Protein AF-E7G996-F1 (afdb_monomer)

Sequence (113 aa):
MLALLTEGSFESGRNDYGAYIKFPDGTLIMCGSVKINVTENNTYSGSATVKYPMSPSIIHYIGVTNIYTYSPANIWSTASRELSGCKLYFNNRVGLNTGQSADANWFLIGRWK

Solvent-accessible surface area (backbone atoms only — not comparable to full-atom values): 6430 Å² total; per-residue (Å²): 136,83,83,79,79,84,80,79,74,62,51,70,54,72,55,101,45,18,36,39,40,38,41,83,93,21,46,26,42,36,38,36,72,50,77,45,77,34,83,47,69,66,41,36,63,54,73,49,78,44,51,54,61,61,68,47,71,42,82,78,47,75,51,68,45,69,63,51,86,73,46,82,56,52,47,68,48,80,47,68,93,50,61,72,28,36,36,39,37,41,39,34,83,81,43,41,40,56,84,37,50,57,42,32,39,37,36,36,38,32,20,64,104

pLDDT: mean 90.69, std 13.5, range [29.88, 98.06]

Foldseek 3Di:
DDPPPPDWDWDKDDDPQWIWIATPVFKIKTKDKDKDADAAWQAFKDKDWGFTPAFFPWFDDKDKDWPCPPHPQWDKDWDDDDSGTTMMMIGGDPGDHHGDITMMMMMTIGGRD

Structure (mmCIF, N/CA/C/O backbone):
data_AF-E7G996-F1
#
_entry.id   AF-E7G996-F1
#
loop_
_atom_site.group_PDB
_atom_site.id
_atom_site.type_symbol
_atom_site.label_atom_id
_atom_site.label_alt_id
_atom_site.label_comp_id
_atom_site.label_asym_id
_atom_site.label_entity_id
_atom_site.label_seq_id
_atom_site.pdbx_PDB_ins_code
_atom_site.Cartn_x
_atom_site.Cartn_y
_atom_site.Cartn_z
_atom_site.occupancy
_atom_site.B_iso_or_equiv
_atom_site.auth_seq_id
_atom_site.auth_comp_id
_atom_site.auth_asym_id
_atom_site.auth_atom_id
_atom_site.pdbx_PDB_model_num
ATOM 1 N N . MET A 1 1 ? 25.925 -22.872 -32.929 1.00 38.31 1 MET A N 1
ATOM 2 C CA . MET A 1 1 ? 25.887 -21.602 -32.175 1.00 38.31 1 MET A CA 1
ATOM 3 C C . MET A 1 1 ? 24.422 -21.224 -32.036 1.00 38.31 1 MET A C 1
ATOM 5 O O . MET A 1 1 ? 23.820 -20.816 -33.017 1.00 38.31 1 MET A O 1
ATOM 9 N N . LEU A 1 2 ? 23.813 -21.528 -30.889 1.00 29.88 2 LEU A N 1
ATOM 10 C CA . LEU A 1 2 ? 22.396 -21.265 -30.635 1.00 29.88 2 LEU A CA 1
ATOM 11 C C . LEU A 1 2 ? 22.303 -19.857 -30.035 1.00 29.88 2 LEU A C 1
ATOM 13 O O . LEU A 1 2 ? 22.787 -19.637 -28.927 1.00 29.88 2 LEU A O 1
ATOM 17 N N . ALA A 1 3 ? 21.761 -18.895 -30.779 1.00 43.31 3 ALA A N 1
ATOM 18 C CA . ALA A 1 3 ? 21.429 -17.590 -30.225 1.00 43.31 3 ALA A CA 1
ATOM 19 C C . ALA A 1 3 ? 20.178 -17.757 -29.352 1.00 43.31 3 ALA A C 1
ATOM 21 O O . ALA A 1 3 ? 19.074 -17.920 -29.867 1.00 43.31 3 ALA A O 1
ATOM 22 N N . LEU A 1 4 ? 20.358 -17.776 -28.031 1.00 39.94 4 LEU A N 1
ATOM 23 C CA . LEU A 1 4 ? 19.254 -17.610 -27.092 1.00 39.94 4 LEU A CA 1
ATOM 24 C C . LEU A 1 4 ? 18.826 -16.140 -27.146 1.00 39.94 4 LEU A C 1
ATOM 26 O O . LEU A 1 4 ? 19.490 -15.265 -26.596 1.00 39.94 4 LEU A O 1
ATOM 30 N N . LEU A 1 5 ? 17.724 -15.878 -27.842 1.00 44.03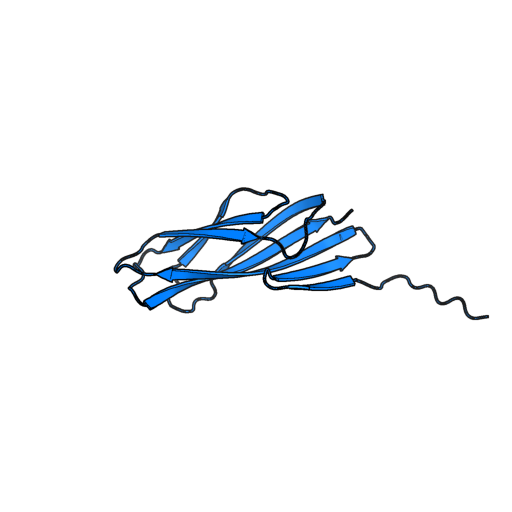 5 LEU A N 1
ATOM 31 C CA . LEU A 1 5 ? 16.965 -14.639 -27.722 1.00 44.03 5 LEU A CA 1
ATOM 32 C C . LEU A 1 5 ? 16.411 -14.575 -26.289 1.00 44.03 5 LEU A C 1
ATOM 34 O O . LEU A 1 5 ? 15.397 -15.200 -25.988 1.00 44.03 5 LEU A O 1
ATOM 38 N N . THR A 1 6 ? 17.075 -13.864 -25.378 1.00 49.84 6 THR A N 1
ATOM 39 C CA . THR A 1 6 ? 16.503 -13.518 -24.066 1.00 49.84 6 THR A CA 1
ATOM 40 C C . THR A 1 6 ? 15.513 -12.366 -24.228 1.00 49.84 6 THR A C 1
ATOM 42 O O . THR A 1 6 ? 15.737 -11.260 -23.742 1.00 49.84 6 THR A O 1
ATOM 45 N N . GLU A 1 7 ? 14.418 -12.607 -24.942 1.00 53.66 7 GLU A N 1
ATOM 46 C CA . GLU A 1 7 ? 13.231 -11.764 -24.853 1.00 53.66 7 GLU A CA 1
ATOM 47 C C . GLU A 1 7 ? 12.350 -12.320 -23.728 1.00 53.66 7 GLU A C 1
ATOM 49 O O . GLU A 1 7 ? 11.853 -13.440 -23.820 1.00 53.66 7 GLU A O 1
ATOM 54 N N . GLY A 1 8 ? 12.184 -11.562 -22.636 1.00 58.12 8 GLY A N 1
ATOM 55 C CA . GLY A 1 8 ? 11.112 -11.827 -21.664 1.00 58.12 8 GLY A CA 1
ATOM 56 C C . GLY A 1 8 ? 11.489 -12.034 -20.194 1.00 58.12 8 GLY A C 1
ATOM 57 O O . GLY A 1 8 ? 10.609 -12.377 -19.409 1.00 58.12 8 GLY A O 1
ATOM 58 N N . SER A 1 9 ? 12.734 -11.812 -19.761 1.00 74.62 9 SER A N 1
ATOM 59 C CA . SER A 1 9 ? 13.044 -11.867 -18.323 1.00 74.62 9 SER A CA 1
ATOM 60 C C . SER A 1 9 ? 12.569 -10.595 -17.613 1.00 74.62 9 SER A C 1
ATOM 62 O O . SER A 1 9 ? 13.039 -9.500 -17.924 1.00 74.62 9 SER A O 1
ATOM 64 N N . PHE A 1 10 ? 11.655 -10.727 -16.653 1.00 86.31 10 PHE A N 1
ATOM 65 C CA . PHE A 1 10 ? 11.331 -9.658 -15.708 1.00 86.31 10 PHE A CA 1
ATOM 66 C C . PHE A 1 10 ? 12.319 -9.676 -14.534 1.00 86.31 10 PHE A C 1
ATOM 68 O O . PHE A 1 10 ? 12.838 -10.727 -14.161 1.00 86.31 10 PHE A O 1
ATOM 75 N N . GLU A 1 11 ? 12.574 -8.514 -13.938 1.00 94.06 11 GLU A N 1
ATOM 76 C CA . GLU A 1 11 ? 13.348 -8.403 -12.698 1.00 94.06 11 GLU A CA 1
ATOM 77 C C . GLU A 1 11 ? 12.383 -8.187 -11.534 1.00 94.06 11 GLU A C 1
ATOM 79 O O . GLU A 1 11 ? 11.493 -7.343 -11.614 1.00 94.06 11 GLU A O 1
ATOM 84 N N . SER A 1 12 ? 12.554 -8.917 -10.437 1.00 95.69 12 SER A N 1
ATOM 85 C CA . SER A 1 12 ? 11.727 -8.761 -9.240 1.00 95.69 12 SER A CA 1
ATOM 86 C C . SER A 1 12 ? 12.583 -8.670 -7.989 1.00 95.69 12 SER A C 1
ATOM 88 O O . SER A 1 12 ? 13.626 -9.317 -7.905 1.00 95.69 12 SER A O 1
ATOM 90 N N . GLY A 1 13 ? 12.107 -7.938 -6.988 1.00 96.00 13 GLY A N 1
ATOM 91 C CA . GLY A 1 13 ? 12.791 -7.822 -5.707 1.00 96.00 13 GLY A CA 1
ATOM 92 C C . GL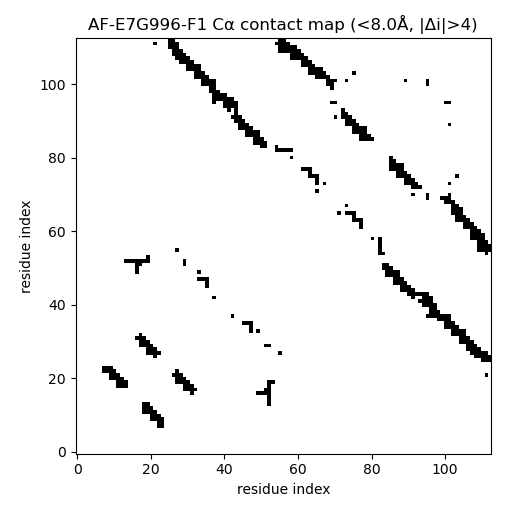Y A 1 13 ? 11.850 -7.453 -4.570 1.00 96.00 13 GLY A C 1
ATOM 93 O O . GLY A 1 13 ? 10.671 -7.159 -4.775 1.00 96.00 13 GLY A O 1
ATOM 94 N N . ARG A 1 14 ? 12.385 -7.488 -3.348 1.00 97.19 14 ARG A N 1
ATOM 95 C CA . ARG A 1 14 ? 11.664 -7.165 -2.116 1.00 97.19 14 ARG A CA 1
ATOM 96 C C . ARG A 1 14 ? 12.590 -6.480 -1.115 1.00 97.19 14 ARG A C 1
ATOM 98 O O . ARG A 1 14 ? 13.761 -6.834 -1.023 1.00 97.19 14 ARG A O 1
ATOM 105 N N . ASN A 1 15 ? 12.047 -5.541 -0.353 1.00 96.00 15 ASN A N 1
ATOM 106 C CA . ASN A 1 15 ? 12.666 -4.970 0.842 1.00 96.00 15 ASN A CA 1
ATOM 107 C C . ASN A 1 15 ? 11.596 -4.714 1.919 1.00 96.00 15 ASN A C 1
ATOM 109 O O . ASN A 1 15 ? 10.449 -5.147 1.778 1.00 96.00 15 ASN A O 1
ATOM 113 N N . ASP A 1 16 ? 11.968 -4.002 2.982 1.00 94.44 16 ASP A N 1
ATOM 114 C CA . ASP A 1 16 ? 11.082 -3.691 4.113 1.00 94.44 16 ASP A CA 1
ATOM 115 C C . ASP A 1 16 ? 9.847 -2.868 3.719 1.00 94.44 16 ASP A C 1
ATOM 117 O O . ASP A 1 16 ? 8.851 -2.855 4.440 1.00 94.44 16 ASP A O 1
A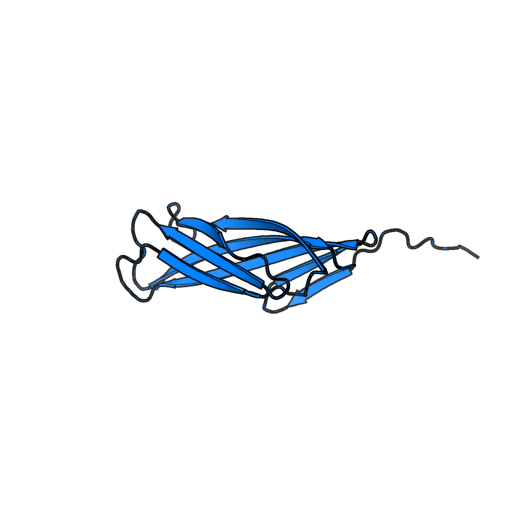TOM 121 N N . TYR A 1 17 ? 9.889 -2.197 2.567 1.00 94.69 17 TYR A N 1
ATOM 122 C CA . TYR A 1 17 ? 8.801 -1.358 2.078 1.00 94.69 17 TYR A CA 1
ATOM 123 C C . TYR A 1 17 ? 7.832 -2.093 1.149 1.00 94.69 17 TYR A C 1
ATOM 125 O O . TYR A 1 17 ? 6.737 -1.593 0.909 1.00 94.69 17 TYR A O 1
ATOM 133 N N . GLY A 1 18 ? 8.189 -3.269 0.629 1.00 96.88 18 GLY A N 1
ATOM 134 C CA . GLY A 1 18 ? 7.314 -4.033 -0.259 1.00 96.88 18 GLY A CA 1
ATOM 135 C C . GLY A 1 18 ? 8.061 -4.858 -1.297 1.00 96.88 18 GLY A C 1
ATOM 136 O O . GLY A 1 18 ? 9.264 -5.096 -1.189 1.00 96.88 18 GLY A O 1
ATOM 137 N N . ALA A 1 19 ? 7.329 -5.296 -2.317 1.00 98.06 19 ALA A N 1
ATOM 138 C CA . ALA A 1 19 ? 7.850 -6.039 -3.457 1.00 98.06 19 ALA A CA 1
ATOM 139 C C . ALA A 1 19 ? 7.608 -5.287 -4.770 1.00 98.06 19 ALA A C 1
ATOM 141 O O . ALA A 1 19 ? 6.685 -4.476 -4.876 1.00 98.06 19 ALA A O 1
ATOM 142 N N . TYR A 1 20 ? 8.440 -5.563 -5.770 1.00 97.94 20 TYR A N 1
ATOM 143 C CA . TYR A 1 20 ? 8.311 -4.998 -7.108 1.00 97.94 20 TYR A CA 1
ATOM 144 C C . TYR A 1 20 ? 8.578 -6.033 -8.200 1.00 97.94 20 TYR A C 1
ATOM 146 O O . TYR A 1 20 ? 9.295 -7.014 -7.990 1.00 97.94 20 TYR A O 1
ATOM 154 N N . ILE A 1 21 ? 8.034 -5.759 -9.385 1.00 97.38 21 ILE A N 1
ATOM 155 C CA . ILE A 1 21 ? 8.320 -6.452 -10.640 1.00 97.38 21 ILE A CA 1
ATOM 156 C C . ILE A 1 21 ? 8.525 -5.399 -11.735 1.00 97.38 21 ILE A C 1
ATOM 158 O O . ILE A 1 21 ? 7.660 -4.551 -11.964 1.00 97.38 21 ILE A O 1
ATOM 162 N N . LYS A 1 22 ? 9.671 -5.465 -12.412 1.00 96.25 22 LYS A N 1
ATOM 163 C CA . LYS A 1 22 ? 10.054 -4.662 -13.574 1.00 96.25 22 LYS A CA 1
ATOM 164 C C . LYS A 1 22 ? 9.962 -5.505 -14.834 1.00 96.25 22 LYS A C 1
ATOM 166 O O . LYS A 1 22 ? 10.606 -6.547 -14.945 1.00 96.25 22 LYS A O 1
ATOM 171 N N . PHE A 1 23 ? 9.227 -5.001 -15.809 1.00 95.50 23 PHE A N 1
ATOM 172 C CA . PHE A 1 23 ? 9.104 -5.618 -17.120 1.00 95.50 23 PHE A CA 1
ATOM 173 C C . PHE A 1 23 ? 10.054 -4.950 -18.129 1.00 95.50 23 PHE A C 1
ATOM 175 O O . PHE A 1 23 ? 10.329 -3.749 -18.009 1.00 95.50 23 PHE A O 1
ATOM 182 N N . PRO A 1 24 ? 10.559 -5.687 -19.139 1.00 93.62 24 PRO A N 1
ATOM 183 C CA . PRO A 1 24 ? 11.456 -5.138 -20.162 1.00 93.62 24 PRO A CA 1
ATOM 184 C C . PRO A 1 24 ? 10.878 -3.962 -20.960 1.00 93.62 24 PRO A C 1
ATOM 186 O O . PRO A 1 24 ? 11.625 -3.065 -21.363 1.00 93.62 24 PRO A O 1
ATOM 189 N N . ASP A 1 25 ? 9.556 -3.929 -21.142 1.00 93.94 25 ASP A N 1
ATOM 190 C CA . ASP A 1 25 ? 8.819 -2.834 -21.786 1.00 93.94 25 ASP A CA 1
ATOM 191 C C . ASP A 1 25 ? 8.867 -1.525 -20.971 1.00 93.94 25 ASP A C 1
ATOM 193 O O . ASP A 1 25 ? 8.518 -0.463 -21.483 1.00 93.94 25 ASP A O 1
ATOM 197 N N . GLY A 1 26 ? 9.344 -1.583 -19.723 1.00 95.81 26 GLY A N 1
ATOM 198 C CA . GLY A 1 26 ? 9.452 -0.490 -18.761 1.00 95.81 26 GLY A CA 1
ATOM 199 C C . GLY A 1 26 ? 8.297 -0.411 -17.757 1.00 95.81 26 GLY A C 1
ATOM 200 O O . GLY A 1 26 ? 8.299 0.478 -16.904 1.00 95.81 26 GLY A O 1
ATOM 201 N N . THR A 1 27 ? 7.320 -1.317 -17.842 1.00 97.19 27 THR A N 1
ATOM 202 C CA . THR A 1 27 ? 6.212 -1.417 -16.890 1.00 97.19 27 THR A CA 1
ATOM 203 C C . THR A 1 27 ? 6.747 -1.804 -15.515 1.00 97.19 27 THR A C 1
ATOM 205 O O . THR A 1 27 ? 7.662 -2.622 -15.384 1.00 97.19 27 THR A O 1
ATOM 208 N N . LEU A 1 28 ? 6.190 -1.189 -14.476 1.00 97.88 28 LEU A N 1
ATOM 209 C CA . LEU A 1 28 ? 6.534 -1.424 -13.081 1.00 97.88 28 LEU A CA 1
ATOM 210 C C . LEU A 1 28 ? 5.261 -1.716 -12.291 1.00 97.88 28 LEU A C 1
ATOM 212 O O . LEU A 1 28 ? 4.320 -0.920 -12.310 1.00 97.88 28 LEU A O 1
ATOM 216 N N . ILE A 1 29 ? 5.261 -2.832 -11.569 1.00 97.94 29 ILE A N 1
ATOM 217 C CA . ILE A 1 29 ? 4.227 -3.170 -10.591 1.00 97.94 29 ILE A CA 1
ATOM 218 C C . ILE A 1 29 ? 4.892 -3.250 -9.223 1.00 97.94 29 ILE A C 1
ATOM 220 O O . ILE A 1 29 ? 5.930 -3.892 -9.075 1.00 97.94 29 ILE A O 1
ATOM 224 N N . MET A 1 30 ? 4.302 -2.604 -8.222 1.00 97.75 30 MET A N 1
ATOM 225 C CA . MET A 1 30 ? 4.759 -2.672 -6.834 1.00 97.75 30 MET A CA 1
ATOM 226 C C . MET A 1 30 ? 3.597 -2.968 -5.902 1.00 97.75 30 MET A C 1
ATOM 228 O O . MET A 1 30 ? 2.459 -2.600 -6.190 1.00 97.75 30 MET A O 1
ATOM 232 N N . CYS A 1 31 ? 3.880 -3.602 -4.772 1.00 97.44 31 CYS A N 1
ATOM 233 C CA . CYS A 1 31 ? 2.894 -3.841 -3.730 1.00 97.44 31 CYS A CA 1
ATOM 234 C C . CYS A 1 31 ? 3.523 -3.863 -2.340 1.00 97.44 31 CYS A C 1
ATOM 236 O O . CYS A 1 31 ? 4.729 -4.061 -2.174 1.00 97.44 31 CYS A O 1
ATOM 238 N N . GLY A 1 32 ? 2.676 -3.698 -1.334 1.00 97.00 32 GLY A N 1
ATOM 239 C CA . GLY A 1 32 ? 3.058 -3.808 0.063 1.00 97.00 32 GLY A CA 1
ATOM 240 C C . GLY A 1 32 ? 1.845 -3.728 0.976 1.00 97.00 32 GLY A C 1
ATOM 241 O O . GLY A 1 32 ? 0.697 -3.732 0.525 1.00 97.00 32 GLY A O 1
ATOM 242 N N . SER A 1 33 ? 2.118 -3.634 2.272 1.00 95.94 33 SER A N 1
ATOM 243 C CA . SER A 1 33 ? 1.088 -3.527 3.301 1.00 95.94 33 SER A CA 1
ATOM 244 C C . SER A 1 33 ? 1.407 -2.373 4.240 1.00 95.94 33 SER A C 1
ATOM 246 O O 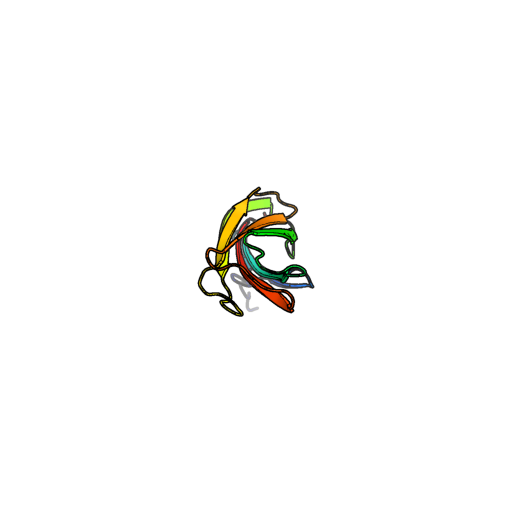. SER A 1 33 ? 2.563 -1.984 4.406 1.00 95.94 33 SER A O 1
ATOM 248 N N . VAL A 1 34 ? 0.374 -1.825 4.863 1.00 95.44 34 VAL A N 1
ATOM 249 C CA . VAL A 1 34 ? 0.478 -0.806 5.901 1.00 95.44 34 VAL A CA 1
ATOM 250 C C . VAL A 1 34 ? -0.353 -1.230 7.105 1.00 95.44 34 VAL A C 1
ATOM 252 O O . VAL A 1 34 ? -1.408 -1.845 6.952 1.00 95.44 34 VAL A O 1
ATOM 255 N N . LYS A 1 35 ? 0.134 -0.890 8.297 1.00 95.00 35 LYS A N 1
ATOM 256 C CA . LYS A 1 35 ? -0.532 -1.138 9.574 1.00 95.00 35 LYS A CA 1
ATOM 257 C C . LYS A 1 35 ? -0.483 0.127 10.416 1.00 95.00 35 LYS A C 1
ATOM 259 O O . LYS A 1 35 ? 0.599 0.649 10.678 1.00 95.00 35 LYS A O 1
ATOM 264 N N . ILE A 1 36 ? -1.645 0.601 10.851 1.00 95.56 36 ILE A N 1
ATOM 265 C CA . ILE A 1 36 ? -1.771 1.723 11.782 1.00 95.56 36 ILE A CA 1
ATOM 266 C C . ILE A 1 36 ? -2.306 1.166 13.094 1.00 95.56 36 ILE A C 1
ATOM 268 O O . ILE A 1 36 ? -3.475 0.792 13.183 1.00 95.56 36 ILE A O 1
ATOM 272 N N . ASN A 1 37 ? -1.434 1.077 14.099 1.00 95.69 37 ASN A N 1
ATOM 273 C CA . ASN A 1 37 ? -1.823 0.640 15.438 1.00 95.69 37 ASN A CA 1
ATOM 274 C C . ASN A 1 37 ? -2.612 1.750 16.133 1.00 95.69 37 ASN A C 1
ATOM 276 O O . ASN A 1 37 ? -2.193 2.906 16.134 1.00 95.69 37 ASN A O 1
ATOM 280 N N . VAL A 1 38 ? -3.734 1.381 16.739 1.00 95.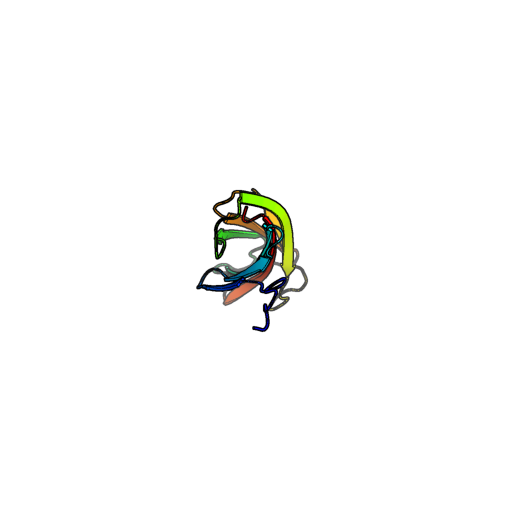94 38 VAL A N 1
ATOM 281 C CA . VAL A 1 38 ? -4.613 2.304 17.451 1.00 95.94 38 VAL A CA 1
ATOM 282 C C . VAL A 1 38 ? -4.221 2.336 18.923 1.00 95.94 38 VAL A C 1
ATOM 284 O O . VAL A 1 38 ? -4.211 1.307 19.604 1.00 95.94 38 VAL A O 1
ATOM 287 N N . THR A 1 39 ? -3.885 3.528 19.412 1.00 95.38 39 THR A N 1
ATOM 288 C CA . THR A 1 39 ? -3.478 3.765 20.805 1.00 95.38 39 THR A CA 1
ATOM 289 C C . THR A 1 39 ? -4.628 4.256 21.680 1.00 95.38 39 THR A C 1
ATOM 291 O O . THR A 1 39 ? -4.561 4.121 22.898 1.00 95.38 39 THR A O 1
ATOM 294 N N . GLU A 1 40 ? -5.706 4.757 21.077 1.00 95.88 40 GLU A N 1
ATOM 295 C C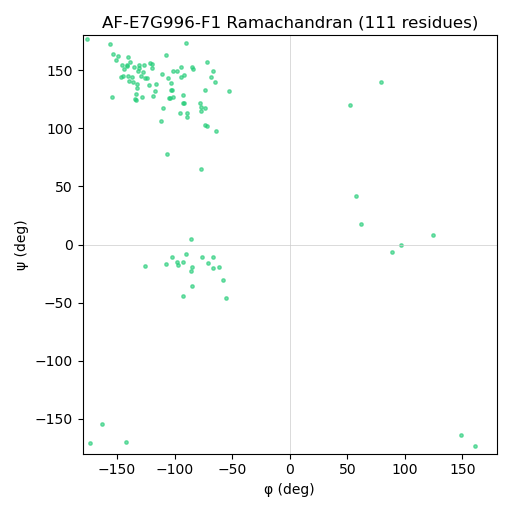A . GLU A 1 40 ? -6.839 5.379 21.765 1.00 95.88 40 GLU A CA 1
ATOM 296 C C . GLU A 1 40 ? -8.166 4.726 21.367 1.00 95.88 40 GLU A C 1
ATOM 298 O O . GLU A 1 40 ? -8.377 4.357 20.209 1.00 95.88 40 GLU A O 1
ATOM 303 N N . ASN A 1 41 ? -9.085 4.607 22.326 1.00 95.81 41 ASN A N 1
ATOM 304 C CA . ASN A 1 41 ? -10.424 4.089 22.060 1.00 95.81 41 ASN A CA 1
ATOM 305 C C . ASN A 1 41 ? -11.230 5.031 21.161 1.00 95.81 41 ASN A C 1
ATOM 307 O O . ASN A 1 41 ? -11.085 6.248 21.239 1.00 95.81 41 ASN A O 1
ATOM 311 N N . ASN A 1 42 ? -12.135 4.461 20.362 1.00 95.50 42 ASN A N 1
ATOM 312 C CA . ASN A 1 42 ? -12.967 5.194 19.405 1.00 95.50 42 ASN A CA 1
ATOM 313 C C . ASN A 1 42 ? -12.161 6.002 18.368 1.00 95.50 42 ASN A C 1
ATOM 315 O O . ASN A 1 42 ? -12.517 7.126 18.022 1.00 95.50 42 ASN A O 1
ATOM 319 N N . THR A 1 43 ? -11.084 5.428 17.836 1.00 96.94 43 THR A N 1
ATOM 320 C CA . THR A 1 43 ? -10.348 6.020 16.714 1.00 96.94 43 THR A CA 1
ATOM 321 C C . THR A 1 43 ? -11.101 5.776 15.408 1.00 96.94 43 THR A C 1
ATOM 323 O O . THR A 1 43 ? -11.236 4.637 14.957 1.00 96.94 43 THR A O 1
ATOM 326 N N . TYR A 1 44 ? -11.585 6.846 14.778 1.00 96.81 44 TYR A N 1
ATOM 327 C CA . TYR A 1 44 ? -12.363 6.767 13.535 1.00 96.81 44 TYR A CA 1
ATOM 328 C C . TYR A 1 44 ? -11.537 7.024 12.277 1.00 96.81 44 TYR A C 1
ATOM 330 O O . TYR A 1 44 ? -11.992 6.722 11.179 1.00 96.81 44 TYR A O 1
ATOM 338 N N . SER A 1 45 ? -10.338 7.582 12.392 1.00 96.44 45 SER A N 1
ATOM 339 C CA . SER A 1 45 ? -9.506 7.879 11.232 1.00 96.44 45 SER A CA 1
ATOM 340 C C . SER A 1 45 ? -8.031 7.898 11.593 1.00 96.44 45 SER A C 1
ATOM 342 O O . SER A 1 45 ? -7.647 7.967 12.759 1.00 96.44 45 SER A O 1
ATOM 344 N N . GLY A 1 46 ? -7.192 7.823 10.569 1.00 95.75 46 GLY A N 1
ATOM 345 C CA . GLY A 1 46 ? -5.751 7.923 10.716 1.00 95.75 46 GLY A CA 1
ATOM 346 C C . GLY A 1 46 ? -5.060 7.897 9.366 1.00 95.75 46 GLY A C 1
ATOM 347 O O . GLY A 1 46 ? -5.695 7.760 8.318 1.00 95.75 46 GLY A O 1
ATOM 348 N N . SER A 1 47 ? -3.740 8.056 9.383 1.00 95.31 47 SER A N 1
ATOM 349 C CA . SER A 1 47 ? -2.949 8.061 8.157 1.00 95.31 47 SER A CA 1
ATOM 350 C C . SER A 1 47 ? -1.580 7.435 8.349 1.00 95.31 47 SER A C 1
ATOM 352 O O . SER A 1 47 ? -1.037 7.453 9.451 1.00 95.31 47 SER A O 1
ATOM 354 N N . ALA A 1 48 ? -1.016 6.931 7.258 1.00 93.94 48 ALA A N 1
ATOM 355 C CA . ALA A 1 48 ? 0.341 6.421 7.202 1.00 93.94 48 ALA A CA 1
ATOM 356 C C . ALA A 1 48 ? 1.008 6.816 5.886 1.00 93.94 48 ALA A C 1
ATOM 358 O O . ALA A 1 48 ? 0.372 6.853 4.832 1.00 93.94 48 ALA A O 1
ATOM 359 N N . THR A 1 49 ? 2.307 7.088 5.956 1.00 93.44 49 THR A N 1
ATOM 360 C CA . THR A 1 49 ? 3.132 7.313 4.771 1.00 93.44 49 THR A CA 1
ATOM 361 C C . THR A 1 49 ? 3.741 5.990 4.336 1.00 93.44 49 THR A C 1
ATOM 363 O O . THR A 1 49 ? 4.473 5.354 5.093 1.00 93.44 49 THR A O 1
ATOM 366 N N . VAL A 1 50 ? 3.453 5.593 3.104 1.00 93.94 50 VAL A N 1
ATOM 367 C CA . VAL A 1 50 ? 4.049 4.436 2.444 1.00 93.94 50 VAL A CA 1
ATOM 368 C C . VAL A 1 50 ? 5.262 4.902 1.656 1.00 93.94 50 VAL A C 1
ATOM 370 O O . VAL A 1 50 ? 5.158 5.814 0.838 1.00 93.94 50 VAL A O 1
ATOM 373 N N . LYS A 1 51 ? 6.398 4.242 1.872 1.00 94.81 51 LYS A N 1
ATOM 374 C CA . LYS A 1 51 ? 7.550 4.309 0.969 1.00 94.81 51 LYS A CA 1
ATOM 375 C C . LYS A 1 51 ? 7.445 3.171 -0.036 1.00 94.81 51 LYS A C 1
ATOM 377 O O . LYS A 1 51 ? 6.956 2.098 0.306 1.00 94.81 51 LYS A O 1
ATOM 382 N N . TYR A 1 52 ? 7.899 3.394 -1.261 1.00 96.00 52 TYR A N 1
ATOM 383 C CA . TYR A 1 52 ? 7.956 2.326 -2.255 1.00 96.00 52 TYR A CA 1
ATOM 384 C C . TYR A 1 52 ? 9.244 1.509 -2.116 1.00 96.00 52 TYR A C 1
ATOM 386 O O . TYR A 1 52 ? 10.271 2.051 -1.700 1.00 96.00 52 TYR A O 1
ATOM 394 N N . PRO A 1 53 ? 9.234 0.224 -2.510 1.00 96.75 53 PRO A N 1
ATOM 395 C CA . PRO A 1 53 ? 10.441 -0.594 -2.517 1.00 96.75 53 PRO A CA 1
ATOM 396 C C . PRO A 1 53 ? 11.479 -0.115 -3.543 1.00 96.75 53 PRO A C 1
ATOM 398 O O . PRO A 1 53 ? 12.660 -0.412 -3.388 1.00 96.75 53 PRO A O 1
ATOM 401 N N . MET A 1 54 ? 11.060 0.651 -4.554 1.00 94.88 54 MET A N 1
ATOM 402 C CA . MET A 1 54 ? 11.928 1.385 -5.472 1.00 94.88 54 MET A CA 1
ATOM 403 C C . MET A 1 54 ? 11.221 2.645 -5.986 1.00 94.88 54 MET A C 1
ATOM 405 O O . MET A 1 54 ? 9.993 2.717 -5.972 1.00 94.88 54 MET A O 1
ATOM 409 N N . SER A 1 55 ? 11.979 3.629 -6.468 1.00 94.62 55 SER A N 1
ATOM 410 C CA . SER A 1 55 ? 11.405 4.846 -7.051 1.00 94.62 55 SER A CA 1
ATOM 411 C C . SER A 1 55 ? 10.903 4.593 -8.484 1.00 94.62 55 SER A C 1
ATOM 413 O O . SER A 1 55 ? 11.705 4.198 -9.333 1.00 94.62 55 SER A O 1
ATOM 415 N N . PRO A 1 56 ? 9.608 4.815 -8.786 1.00 96.38 56 PRO A N 1
ATOM 416 C CA . PRO A 1 56 ? 9.107 4.837 -10.156 1.00 96.38 56 PRO A CA 1
ATOM 417 C C . PRO A 1 56 ? 9.574 6.107 -10.887 1.00 96.38 56 PRO A C 1
ATOM 419 O O . PRO A 1 56 ? 9.841 7.129 -10.257 1.00 96.38 56 PRO A O 1
ATOM 422 N N . SER A 1 57 ? 9.608 6.066 -12.219 1.00 97.12 57 SER A N 1
ATOM 423 C CA . SER A 1 57 ? 9.751 7.260 -13.065 1.00 97.12 57 SER A CA 1
ATOM 424 C C . SER A 1 57 ? 8.400 7.928 -13.334 1.00 97.12 57 SER A C 1
ATOM 426 O O . SER A 1 57 ? 8.307 9.152 -13.383 1.00 97.12 57 SER A O 1
ATOM 428 N N . ILE A 1 58 ? 7.335 7.129 -13.472 1.00 96.56 58 ILE A N 1
ATOM 429 C CA . ILE A 1 58 ? 5.956 7.588 -13.693 1.00 96.56 58 ILE A CA 1
ATOM 430 C C . ILE A 1 58 ? 5.004 6.724 -12.869 1.00 96.56 58 ILE A C 1
ATOM 432 O O . ILE A 1 58 ? 5.158 5.504 -12.797 1.00 96.56 58 ILE A O 1
ATOM 436 N N . ILE A 1 59 ? 3.982 7.350 -12.286 1.00 96.31 59 ILE A N 1
ATOM 437 C CA . ILE A 1 59 ? 2.900 6.672 -11.569 1.00 96.31 59 ILE A CA 1
ATOM 438 C C . ILE A 1 59 ? 1.621 6.797 -12.393 1.00 96.31 59 ILE A C 1
ATOM 440 O O . ILE A 1 59 ? 1.114 7.901 -12.586 1.00 96.31 59 ILE A O 1
ATOM 444 N N . HIS A 1 60 ? 1.068 5.671 -12.843 1.00 96.06 60 HIS A N 1
ATOM 445 C CA . HIS A 1 60 ? -0.220 5.652 -13.539 1.00 96.06 60 HIS A CA 1
ATOM 446 C C . HIS A 1 60 ? -1.371 5.419 -12.564 1.00 96.06 60 HIS A C 1
ATOM 448 O O . HIS A 1 60 ? -2.387 6.116 -12.607 1.00 96.06 60 HIS A O 1
ATOM 454 N N . TYR A 1 61 ? -1.200 4.463 -11.652 1.00 95.38 61 TYR A N 1
ATOM 455 C CA . TYR A 1 61 ? -2.253 4.045 -10.742 1.00 95.38 61 TYR A CA 1
ATOM 456 C C . TYR A 1 61 ? -1.697 3.622 -9.385 1.00 95.38 61 TYR A C 1
ATOM 458 O O . TYR A 1 61 ? -0.636 3.008 -9.307 1.00 95.38 61 TYR A O 1
ATOM 466 N N . ILE A 1 62 ? -2.449 3.925 -8.328 1.00 95.50 62 ILE A N 1
ATOM 467 C CA . ILE A 1 62 ? -2.239 3.400 -6.979 1.00 95.50 62 ILE A CA 1
ATOM 468 C C . ILE A 1 62 ? -3.599 2.950 -6.461 1.00 95.50 62 ILE A C 1
ATOM 470 O O . ILE A 1 62 ? -4.565 3.713 -6.523 1.00 95.50 62 ILE A O 1
ATOM 474 N N . GLY A 1 63 ? -3.660 1.722 -5.962 1.00 94.75 63 GLY A N 1
ATOM 475 C CA . GLY A 1 63 ? -4.829 1.158 -5.309 1.00 94.75 63 GLY A CA 1
ATOM 476 C C . GLY A 1 63 ? -4.513 0.767 -3.875 1.00 94.75 63 GLY A C 1
ATOM 477 O O . GLY A 1 63 ? -3.378 0.430 -3.538 1.00 94.75 63 GLY A O 1
ATOM 478 N N . VAL A 1 64 ? -5.538 0.799 -3.032 1.00 96.25 64 VAL A N 1
ATOM 479 C CA . VAL A 1 64 ? -5.474 0.371 -1.636 1.00 96.25 64 VAL A CA 1
ATOM 480 C C . VAL A 1 64 ? -6.710 -0.462 -1.321 1.00 96.25 64 VAL A C 1
ATOM 482 O O . VAL A 1 64 ? -7.808 -0.156 -1.782 1.00 96.25 64 VAL A O 1
ATOM 485 N N . THR A 1 65 ? -6.527 -1.533 -0.561 1.00 94.69 65 THR A N 1
ATOM 486 C CA . THR A 1 65 ? -7.596 -2.432 -0.136 1.00 94.69 65 THR A CA 1
ATOM 487 C C . THR A 1 65 ? -7.429 -2.796 1.330 1.00 94.69 65 THR A C 1
ATOM 489 O O . THR A 1 65 ? -6.312 -2.942 1.828 1.00 94.69 65 THR A O 1
ATOM 492 N N . ASN A 1 66 ? -8.548 -2.932 2.031 1.00 94.56 66 ASN A N 1
ATOM 493 C CA . ASN A 1 66 ? -8.565 -3.298 3.441 1.00 94.56 66 ASN A CA 1
ATOM 494 C C . ASN A 1 66 ? -8.103 -4.759 3.625 1.00 94.56 66 ASN A C 1
ATOM 496 O O . ASN A 1 66 ? -8.426 -5.616 2.805 1.00 94.56 66 ASN A O 1
ATOM 500 N N . ILE A 1 67 ? -7.378 -5.058 4.709 1.00 92.56 67 ILE A N 1
ATOM 501 C CA . ILE A 1 67 ? -7.021 -6.444 5.097 1.00 92.56 67 ILE A CA 1
ATOM 502 C C . ILE A 1 67 ? -8.088 -7.058 6.028 1.00 92.56 67 ILE A C 1
ATOM 504 O O . ILE A 1 67 ? -8.094 -8.260 6.263 1.00 92.56 67 ILE A O 1
ATOM 508 N N . TYR A 1 68 ? -9.059 -6.259 6.489 1.00 87.31 68 TYR A N 1
ATOM 509 C CA . TYR A 1 68 ? -10.215 -6.706 7.283 1.00 87.31 68 TYR A CA 1
ATOM 510 C C . TYR A 1 68 ? -9.860 -7.349 8.639 1.00 87.31 68 TYR A C 1
ATOM 512 O O . TYR A 1 68 ? -10.720 -7.981 9.244 1.00 87.31 68 TYR A O 1
ATOM 520 N N . THR A 1 69 ? -8.642 -7.140 9.158 1.00 83.44 69 THR A N 1
ATOM 521 C CA . THR 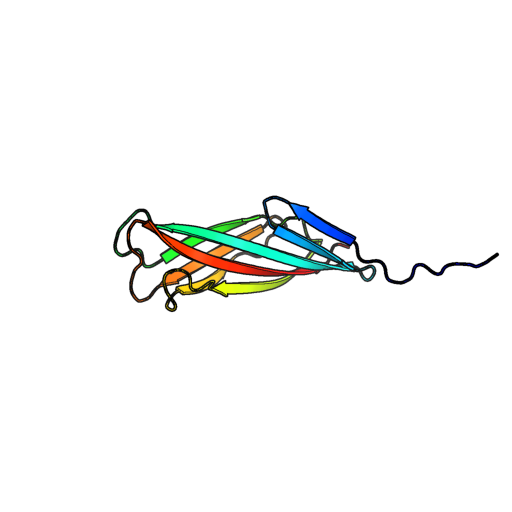A 1 69 ? -8.155 -7.764 10.403 1.00 83.44 69 THR A CA 1
ATOM 522 C C . THR A 1 69 ? -9.069 -7.509 11.607 1.00 83.44 69 THR A C 1
ATOM 524 O O . THR A 1 69 ? -9.384 -8.433 12.348 1.00 83.44 69 THR A O 1
ATOM 527 N N . TYR A 1 70 ? -9.504 -6.258 11.801 1.00 85.75 70 TYR A N 1
ATOM 528 C CA . TYR A 1 70 ? -10.290 -5.843 12.976 1.00 85.75 70 TYR A CA 1
ATOM 529 C C . TYR A 1 70 ? -11.610 -5.155 12.639 1.00 85.75 70 TYR A C 1
ATOM 531 O O . TYR A 1 70 ? -12.487 -5.053 13.492 1.00 85.75 70 TYR A O 1
ATOM 539 N N . SER A 1 71 ? -11.762 -4.652 11.415 1.00 87.38 71 SER A N 1
ATOM 540 C CA . SER A 1 71 ? -12.979 -3.960 11.010 1.00 87.38 71 SER A CA 1
ATOM 541 C C . SER A 1 71 ? -13.189 -4.043 9.501 1.00 87.38 71 SER A C 1
ATOM 543 O O . SER A 1 71 ? -12.312 -3.626 8.732 1.00 87.38 71 SER A O 1
ATOM 545 N N . PRO A 1 72 ? -14.371 -4.500 9.051 1.00 88.00 72 PRO A N 1
ATOM 546 C CA . PRO A 1 72 ? -14.772 -4.364 7.661 1.00 88.00 72 PRO A CA 1
ATOM 547 C C . PRO A 1 72 ? -15.227 -2.952 7.302 1.00 88.00 72 PRO A C 1
ATOM 549 O O . PRO A 1 72 ? -15.369 -2.645 6.124 1.00 88.00 72 PRO A O 1
ATOM 552 N N . ALA A 1 73 ? -15.417 -2.081 8.294 1.00 91.19 73 ALA A N 1
ATOM 553 C CA . ALA A 1 73 ? -15.850 -0.705 8.096 1.00 91.19 73 ALA A CA 1
ATOM 554 C C . ALA A 1 73 ? -14.692 0.265 7.799 1.00 91.19 73 ALA A C 1
ATOM 556 O O . ALA A 1 73 ? -14.933 1.469 7.728 1.00 91.19 73 ALA A O 1
ATOM 557 N N . ASN A 1 74 ? -13.455 -0.227 7.648 1.00 93.00 74 ASN A N 1
ATOM 558 C CA . ASN A 1 74 ? -12.333 0.598 7.203 1.00 93.00 74 ASN A CA 1
ATOM 559 C C . ASN A 1 74 ? -12.471 0.898 5.705 1.00 93.00 74 ASN A C 1
ATOM 561 O O . ASN A 1 74 ? -12.399 -0.000 4.865 1.00 93.00 74 ASN A O 1
ATOM 565 N N . ILE A 1 75 ? -12.610 2.176 5.379 1.00 93.81 75 ILE A N 1
ATOM 566 C CA . ILE A 1 75 ? -12.545 2.711 4.023 1.00 93.81 75 ILE A CA 1
ATOM 567 C C . ILE A 1 75 ? -11.191 3.385 3.869 1.00 93.81 75 ILE A C 1
ATOM 569 O O . ILE A 1 75 ? -10.835 4.262 4.657 1.00 93.81 75 ILE A O 1
ATOM 573 N N . TRP A 1 76 ? -10.455 2.985 2.839 1.00 95.56 76 TRP A N 1
ATOM 574 C CA . TRP A 1 76 ? -9.129 3.509 2.559 1.00 95.56 76 TRP A CA 1
ATOM 575 C C . TRP A 1 76 ? -9.143 4.453 1.367 1.00 95.56 76 TRP A C 1
ATOM 577 O O . TRP A 1 76 ? -9.841 4.226 0.379 1.00 95.56 76 TRP A O 1
ATOM 587 N N . SER A 1 77 ? -8.332 5.497 1.449 1.00 94.19 77 SER A N 1
ATOM 588 C CA . SER A 1 77 ? -8.055 6.400 0.344 1.00 94.19 77 SER A CA 1
ATOM 589 C C . SER A 1 77 ? -6.564 6.696 0.254 1.00 94.19 77 SER A C 1
ATOM 591 O O . SER A 1 77 ? -5.818 6.635 1.233 1.00 94.19 77 SER A O 1
ATOM 593 N N . THR A 1 78 ? -6.120 7.002 -0.958 1.00 91.62 78 THR A N 1
ATOM 594 C CA . THR A 1 78 ? -4.754 7.439 -1.248 1.00 91.62 78 THR A CA 1
ATOM 595 C C . THR A 1 78 ? -4.767 8.948 -1.468 1.00 91.62 78 THR A C 1
ATOM 597 O O . THR A 1 78 ? -5.578 9.431 -2.262 1.00 91.62 78 THR A O 1
ATOM 600 N N . ALA A 1 79 ? -3.850 9.686 -0.853 1.00 81.94 79 ALA A N 1
ATOM 601 C CA . ALA A 1 79 ? -3.525 11.058 -1.231 1.00 81.94 79 ALA A CA 1
ATOM 602 C C . ALA A 1 79 ? -2.040 11.159 -1.599 1.00 81.94 79 ALA A C 1
ATOM 604 O O . ALA A 1 79 ? -1.246 10.339 -1.144 1.00 81.94 79 ALA A O 1
ATOM 605 N N . SER A 1 80 ? -1.718 12.170 -2.415 1.00 76.00 80 SER A N 1
ATOM 606 C CA . SER A 1 80 ? -0.395 12.471 -2.989 1.00 76.00 80 SER A CA 1
ATOM 607 C C . SER A 1 80 ? 0.293 11.296 -3.714 1.00 76.00 80 SER A C 1
ATOM 609 O O . SER A 1 80 ? 0.566 10.232 -3.166 1.00 76.00 80 SER A O 1
ATOM 611 N N . ARG A 1 81 ? 0.582 11.488 -5.007 1.00 82.00 81 ARG A N 1
ATOM 612 C CA . ARG A 1 81 ? 1.309 10.519 -5.844 1.00 82.00 81 ARG A CA 1
ATOM 613 C C . ARG A 1 81 ? 2.718 11.042 -6.082 1.00 82.00 81 ARG A C 1
ATOM 615 O O . ARG A 1 81 ? 2.996 11.623 -7.126 1.00 82.00 81 ARG A O 1
ATOM 622 N N . GLU A 1 82 ? 3.575 10.893 -5.085 1.00 91.56 82 GLU A N 1
ATOM 623 C CA . GLU A 1 82 ? 4.978 11.287 -5.186 1.00 91.56 82 GLU A CA 1
ATOM 624 C C . GLU A 1 82 ? 5.821 10.082 -5.603 1.00 91.56 82 GLU A C 1
ATOM 626 O O . GLU A 1 82 ? 5.469 8.942 -5.316 1.00 91.56 82 GLU A O 1
ATOM 631 N N . LEU A 1 83 ? 6.956 10.306 -6.266 1.00 93.06 83 LEU A N 1
ATOM 632 C CA . LEU A 1 83 ? 7.861 9.214 -6.661 1.00 93.06 83 LEU A CA 1
ATOM 633 C C . LEU A 1 83 ? 8.591 8.588 -5.454 1.00 93.06 83 LEU A C 1
ATOM 635 O O . LEU A 1 83 ? 9.152 7.499 -5.544 1.00 93.06 83 LEU A O 1
ATOM 639 N N . SER A 1 84 ? 8.588 9.267 -4.310 1.00 90.75 84 SER A N 1
ATOM 640 C CA . SER A 1 84 ? 9.159 8.794 -3.045 1.00 90.75 84 SER A CA 1
ATOM 6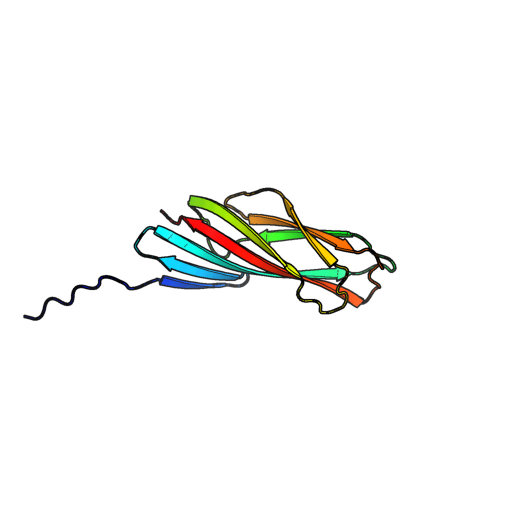41 C C . SER A 1 84 ? 8.193 7.916 -2.238 1.00 90.75 84 SER A C 1
ATOM 643 O O . SER A 1 84 ? 8.635 7.170 -1.360 1.00 90.75 84 SER A O 1
ATOM 645 N N . GLY A 1 85 ? 6.887 7.994 -2.511 1.00 92.81 85 GLY A N 1
ATOM 646 C CA . GLY A 1 85 ? 5.863 7.338 -1.709 1.00 92.81 85 GLY A CA 1
ATOM 647 C C . GLY A 1 85 ? 4.462 7.918 -1.901 1.00 92.81 85 GLY A C 1
ATOM 648 O O . GLY A 1 85 ? 4.221 8.779 -2.746 1.00 92.81 85 GLY A O 1
ATOM 649 N N . CYS A 1 86 ? 3.519 7.443 -1.094 1.00 93.44 86 CYS A N 1
ATOM 650 C CA . CYS A 1 86 ? 2.170 8.005 -1.028 1.00 93.44 86 CYS A CA 1
ATOM 651 C C . CYS A 1 86 ? 1.667 8.039 0.410 1.00 93.44 86 CYS A C 1
ATOM 653 O O . CYS A 1 86 ? 2.168 7.322 1.282 1.00 93.44 86 CYS A O 1
ATOM 655 N N . LYS A 1 87 ? 0.651 8.863 0.661 1.00 94.69 87 LYS A N 1
ATOM 656 C CA . LYS A 1 87 ? -0.026 8.888 1.952 1.00 94.69 87 LYS A CA 1
ATOM 657 C C . LYS A 1 87 ? -1.345 8.135 1.858 1.00 94.69 87 LYS A C 1
ATOM 659 O O . LYS A 1 87 ? -2.180 8.415 1.002 1.00 94.69 87 LYS A O 1
ATOM 664 N N . LEU A 1 88 ? -1.540 7.179 2.753 1.00 95.31 88 LEU A N 1
ATOM 665 C CA . LEU A 1 88 ? -2.780 6.427 2.880 1.00 95.31 88 LEU A CA 1
ATOM 666 C C . LEU A 1 88 ? -3.559 6.942 4.081 1.00 95.31 88 LEU A C 1
ATOM 668 O O . LEU A 1 88 ? -2.981 7.211 5.134 1.00 95.31 88 LEU A O 1
ATOM 672 N N . TYR A 1 89 ? -4.868 7.059 3.917 1.00 95.69 89 TYR A N 1
ATOM 673 C CA . TYR A 1 89 ? -5.797 7.457 4.960 1.00 95.69 89 TYR A CA 1
ATOM 674 C C . TYR A 1 89 ? -6.833 6.362 5.122 1.00 95.69 89 TYR A C 1
ATOM 676 O O . TYR A 1 89 ? -7.350 5.856 4.126 1.00 95.69 89 TYR A O 1
ATOM 684 N N . PHE A 1 90 ? -7.164 6.031 6.363 1.00 95.88 90 PHE A N 1
ATOM 685 C CA . PHE A 1 90 ? -8.353 5.243 6.642 1.00 95.88 90 PHE A CA 1
ATOM 686 C C . PHE A 1 90 ? -9.385 6.105 7.354 1.00 95.88 90 PHE A C 1
ATOM 688 O O . PHE A 1 90 ? -9.051 6.986 8.149 1.00 95.88 90 PHE A O 1
ATOM 695 N N . ASN A 1 91 ? -10.645 5.813 7.069 1.00 95.94 91 ASN A N 1
ATOM 696 C CA . ASN A 1 91 ? -11.784 6.219 7.869 1.00 95.94 91 ASN A CA 1
ATOM 697 C C . ASN A 1 91 ? -12.564 4.965 8.253 1.00 95.94 91 ASN A C 1
ATOM 699 O O . ASN A 1 91 ? -12.677 4.025 7.470 1.00 95.94 91 ASN A O 1
ATOM 703 N N . ASN A 1 92 ? -13.106 4.948 9.455 1.00 94.69 92 ASN A N 1
ATOM 704 C CA . ASN A 1 92 ? -13.839 3.844 10.037 1.00 94.69 92 ASN A CA 1
ATOM 705 C C . ASN A 1 92 ? -15.131 4.400 10.639 1.00 94.69 92 ASN A C 1
ATOM 707 O O . ASN A 1 92 ? -15.114 5.430 11.303 1.00 94.69 92 ASN A O 1
ATOM 711 N N . ARG A 1 93 ? -16.262 3.733 10.393 1.00 91.31 93 ARG A N 1
ATOM 712 C CA . ARG A 1 93 ? -17.582 4.190 10.862 1.00 91.31 93 ARG A CA 1
ATOM 713 C C . ARG A 1 93 ? -17.936 3.737 12.284 1.00 91.31 93 ARG A C 1
ATOM 715 O O . ARG A 1 93 ? -18.797 4.343 12.908 1.00 91.31 93 ARG A O 1
ATOM 722 N N . VAL A 1 94 ? -17.320 2.664 12.770 1.00 92.38 94 VAL A N 1
ATOM 723 C CA . VAL A 1 94 ? -17.646 2.019 14.056 1.00 92.38 94 VAL A CA 1
ATOM 724 C C . VAL A 1 94 ? -16.660 2.359 15.176 1.00 92.38 94 VAL A C 1
ATOM 726 O O . VAL A 1 94 ? -16.950 2.081 16.332 1.00 92.38 94 VAL A O 1
ATOM 729 N N . GLY A 1 95 ? -15.531 2.986 14.840 1.00 93.75 95 GLY A N 1
ATOM 730 C CA . GLY A 1 95 ? -14.433 3.254 15.761 1.00 93.75 95 GLY A CA 1
ATOM 731 C C . GLY A 1 95 ? -13.561 2.016 15.971 1.00 93.75 95 GLY A C 1
ATOM 732 O O . GLY A 1 95 ? -14.043 0.887 16.042 1.00 93.75 95 GLY A O 1
ATOM 733 N N . LEU A 1 96 ? -12.251 2.223 16.039 1.00 95.44 96 LEU A N 1
ATOM 734 C CA . LEU A 1 96 ? -11.289 1.219 16.482 1.00 95.44 96 LEU A CA 1
ATOM 735 C C . LEU A 1 96 ? -10.879 1.504 17.926 1.00 95.44 96 LEU A C 1
ATOM 737 O O . LEU A 1 96 ? -10.830 2.658 18.348 1.00 95.44 96 LEU A O 1
ATOM 741 N N . ASN A 1 97 ? -10.565 0.451 18.670 1.00 96.38 97 ASN A N 1
ATOM 742 C CA . ASN A 1 97 ? -10.168 0.534 20.071 1.00 96.38 97 ASN A CA 1
ATOM 743 C C . ASN A 1 97 ? -8.678 0.277 20.273 1.00 96.38 97 ASN A C 1
ATOM 745 O O . ASN A 1 97 ? -8.004 -0.286 19.406 1.00 96.38 97 ASN A O 1
ATOM 749 N N . THR A 1 98 ? -8.166 0.672 21.438 1.00 96.25 98 THR A N 1
ATOM 750 C CA . THR A 1 98 ? -6.769 0.446 21.810 1.00 96.25 98 THR A CA 1
ATOM 751 C C . THR A 1 98 ? -6.403 -1.033 21.650 1.00 96.25 98 THR A C 1
ATOM 753 O O . THR A 1 98 ? -7.131 -1.922 22.093 1.00 96.25 98 THR A O 1
ATOM 756 N N . GLY A 1 99 ? -5.272 -1.302 20.992 1.00 93.56 99 GLY A N 1
ATOM 757 C CA . GLY A 1 99 ? -4.801 -2.661 20.692 1.00 93.56 99 GLY A CA 1
ATOM 758 C C . GLY A 1 99 ? -5.314 -3.247 19.371 1.00 93.56 99 GLY A C 1
ATOM 759 O O . GLY A 1 99 ? -4.846 -4.308 18.961 1.00 93.56 99 GLY A O 1
ATOM 760 N N . GLN A 1 100 ? -6.223 -2.561 18.674 1.00 95.19 100 GLN A N 1
ATOM 761 C CA . GLN A 1 100 ? -6.613 -2.891 17.302 1.00 95.19 100 GLN A CA 1
ATOM 762 C C . GLN A 1 100 ? -5.738 -2.147 16.285 1.00 95.19 100 GLN A C 1
ATOM 764 O O . GLN A 1 100 ? -4.936 -1.272 16.628 1.00 95.19 100 GLN A O 1
ATOM 769 N N . SER A 1 101 ? -5.903 -2.477 15.006 1.00 95.38 101 SER A N 1
ATOM 770 C CA . SER A 1 101 ? -5.236 -1.765 13.921 1.00 95.38 101 SER A CA 1
ATOM 771 C C . SER A 1 101 ? -6.114 -1.581 12.689 1.00 95.38 101 SER A C 1
ATOM 773 O O . SER A 1 101 ? -7.040 -2.352 12.418 1.00 95.38 101 SER A O 1
ATOM 775 N N . ALA A 1 102 ? -5.805 -0.531 11.933 1.00 96.19 102 ALA A N 1
ATOM 776 C CA . ALA A 1 102 ? -6.248 -0.381 10.559 1.00 96.19 102 ALA A CA 1
ATOM 777 C C . ALA A 1 102 ? -5.139 -0.892 9.633 1.00 96.19 102 ALA A C 1
ATOM 779 O O . ALA A 1 102 ? -4.068 -0.286 9.540 1.00 96.19 102 ALA A O 1
ATOM 780 N N . ASP A 1 103 ? -5.424 -1.990 8.935 1.00 95.69 103 ASP A N 1
ATOM 781 C CA . ASP A 1 103 ? -4.470 -2.668 8.060 1.00 95.69 103 ASP A CA 1
ATOM 782 C C . ASP A 1 103 ? -4.953 -2.615 6.606 1.00 95.69 103 ASP A C 1
ATOM 784 O O . ASP A 1 103 ? -6.136 -2.838 6.324 1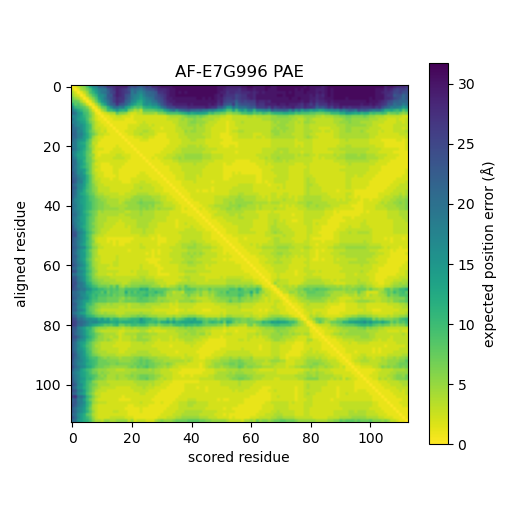.00 95.69 103 ASP A O 1
ATOM 788 N N . ALA A 1 104 ? -4.042 -2.360 5.671 1.00 96.50 104 ALA A N 1
ATOM 789 C CA . ALA A 1 104 ? -4.344 -2.357 4.244 1.00 96.50 104 ALA A CA 1
ATOM 790 C C . ALA A 1 104 ? -3.203 -2.911 3.398 1.00 96.50 104 ALA A C 1
ATOM 792 O O . ALA A 1 104 ? -2.029 -2.759 3.732 1.00 96.50 104 ALA A O 1
ATOM 793 N N . ASN A 1 105 ? -3.564 -3.499 2.260 1.00 96.44 105 ASN A N 1
ATOM 794 C CA . ASN A 1 105 ? -2.649 -3.762 1.161 1.00 96.44 105 ASN A CA 1
ATOM 795 C C . ASN A 1 105 ? -2.735 -2.619 0.160 1.00 96.44 105 ASN A C 1
ATOM 797 O O . ASN A 1 105 ? -3.814 -2.092 -0.108 1.00 96.44 105 ASN A O 1
ATOM 801 N N . TRP A 1 106 ? -1.607 -2.272 -0.435 1.00 96.00 106 TRP A N 1
ATOM 802 C CA . TRP A 1 106 ? -1.544 -1.308 -1.519 1.00 96.00 106 TRP A CA 1
ATOM 803 C C . TRP A 1 106 ? -0.820 -1.915 -2.713 1.00 96.00 106 TRP A C 1
ATOM 805 O O . TRP A 1 106 ? 0.004 -2.825 -2.579 1.00 96.00 106 TRP A O 1
ATOM 815 N N . PHE A 1 107 ? -1.130 -1.397 -3.893 1.00 96.06 107 PHE A N 1
ATOM 816 C CA . PHE A 1 107 ? -0.400 -1.700 -5.112 1.00 96.06 107 PHE A CA 1
ATOM 817 C C . PHE A 1 107 ? -0.264 -0.456 -5.980 1.00 96.06 107 PHE A C 1
ATOM 819 O O . PHE A 1 107 ? -1.078 0.465 -5.910 1.00 96.06 107 PHE A O 1
ATOM 826 N N . LEU A 1 108 ? 0.772 -0.437 -6.805 1.00 96.81 108 LEU A N 1
ATOM 827 C CA . LEU A 1 108 ? 1.085 0.642 -7.727 1.00 96.81 108 LEU A CA 1
ATOM 828 C C . LEU A 1 108 ? 1.392 0.052 -9.099 1.00 96.81 108 LEU A C 1
ATOM 830 O O . LEU A 1 108 ? 2.102 -0.947 -9.203 1.00 96.81 108 LEU A O 1
ATOM 834 N N . ILE A 1 109 ? 0.873 0.701 -10.139 1.00 97.19 109 ILE A N 1
ATOM 835 C CA . ILE A 1 109 ? 1.224 0.442 -11.536 1.00 97.19 109 ILE A CA 1
ATOM 836 C C . ILE A 1 109 ? 1.817 1.725 -12.117 1.00 97.19 109 ILE A C 1
ATOM 838 O O . ILE A 1 109 ? 1.237 2.811 -12.014 1.00 97.19 109 ILE A O 1
ATOM 842 N N . GLY A 1 110 ? 2.996 1.605 -12.710 1.00 97.31 110 GLY A N 1
ATOM 843 C CA . GLY A 1 110 ? 3.777 2.733 -13.188 1.00 97.31 110 GLY A CA 1
ATOM 844 C C . GLY A 1 110 ? 4.862 2.314 -14.169 1.00 97.31 110 GLY A C 1
ATOM 845 O O . GLY A 1 110 ? 4.761 1.286 -14.842 1.00 97.31 110 GLY A O 1
ATOM 846 N N . ARG A 1 111 ? 5.910 3.129 -14.233 1.00 97.69 111 ARG A N 1
ATOM 847 C CA . ARG A 1 111 ? 7.077 2.943 -15.097 1.00 97.69 111 ARG A CA 1
ATOM 848 C C . ARG A 1 111 ? 8.358 3.014 -14.280 1.00 97.69 111 ARG A C 1
ATOM 850 O O . ARG A 1 111 ? 8.410 3.748 -13.294 1.00 97.69 111 ARG A O 1
ATOM 857 N N . TRP A 1 112 ? 9.383 2.275 -14.698 1.00 95.94 112 TRP A N 1
ATOM 858 C CA . TRP A 1 112 ? 10.743 2.396 -14.149 1.00 95.94 112 TRP A CA 1
ATOM 859 C C . TRP A 1 112 ? 11.727 3.069 -15.118 1.00 95.94 112 TRP A C 1
ATOM 861 O O . TRP A 1 112 ? 12.778 3.532 -14.681 1.00 95.94 112 TRP A O 1
ATOM 871 N N . LYS A 1 113 ? 11.373 3.138 -16.408 1.00 92.75 113 LYS A N 1
ATOM 872 C CA . LYS A 1 113 ? 12.055 3.895 -17.463 1.00 92.75 113 LYS A CA 1
ATOM 873 C C . LYS A 1 113 ? 11.045 4.575 -18.381 1.00 92.75 113 LYS A C 1
ATOM 875 O O . LYS A 1 113 ? 9.966 3.977 -18.646 1.00 92.75 113 LYS A O 1
#

Mean predicted aligned error: 5.47 Å

Secondary structure (DSSP, 8-state):
--------PPEEEEETTEEEEE-TTSEEEEEEEEEEE--STTEEEEEEEEEPSS--SEEEEEEEEE--SS-TTEEEEEEEEETTEEEEEEEEEEEE-TT-EEEEEEEEEEE--

Nearest PDB structures (foldseek):
  8iqe-assembly1_D  TM=2.626E-01  e=2.807E-01  Klebsiella phage VLC6
  8iqe-assembly1_A  TM=2.623E-01  e=4.503E-01  Klebsiella phage VLC6
  8iqe-assembly1_B  TM=2.679E-01  e=5.271E-01  Klebsiella phage VLC6

Organism: NCBI:txid100884

Radius of gyration: 17.46 Å; Cα contacts (8 Å, |Δi|>4): 271; chains: 1; bounding box: 44×34×54 Å